Protein AF-S4P7A0-F1 (afdb_monomer)

Solvent-accessible surface area (backbone atoms only — not comparable to full-atom values): 4284 Å² total; per-residue (Å²): 112,70,64,64,53,53,52,56,56,70,71,50,86,63,52,28,35,39,33,35,28,37,31,69,87,74,75,40,81,45,81,47,79,27,65,54,91,54,62,69,84,80,45,85,64,53,45,79,77,45,78,45,75,57,26,61,85,76,43,42,46,46,77,74,68,65,44,73,83,125

Radius of gyration: 13.59 Å; Cα contacts (8 Å, |Δi|>4): 96; chains: 1; bounding box: 34×27×32 Å

Nearest PDB structures (foldseek):
  3js4-assembly4_D  TM=9.055E-01  e=1.050E-04  Anaplasma phagocytophilum str. HZ
  2gpc-assembly1_B  TM=9.446E-01  e=8.637E-04  Trypanosoma cruzi
  3dc6-assembly1_C  TM=8.852E-01  e=5.887E-04  Caenorhabditis elegans
  1ja8-assembly1_B-2  TM=8.824E-01  e=9.206E-04  Homo sapiens
  2qka-assembly1_A  TM=8.922E-01  e=1.636E-03  Homo sapiens

Organism: NCBI:txid116150

Structure (mmCIF, N/CA/C/O backbone):
data_AF-S4P7A0-F1
#
_entry.id   AF-S4P7A0-F1
#
loop_
_atom_site.group_PDB
_atom_site.id
_atom_site.type_symbol
_atom_site.label_atom_id
_atom_site.label_alt_id
_atom_site.label_comp_id
_atom_site.label_asym_id
_atom_site.label_entity_id
_atom_site.label_seq_id
_atom_site.pdbx_PDB_ins_code
_atom_site.Cartn_x
_atom_site.Cartn_y
_atom_site.Cartn_z
_atom_site.occupancy
_atom_site.B_iso_or_equiv
_atom_site.auth_seq_id
_atom_site.auth_comp_id
_atom_site.auth_asym_id
_atom_site.auth_atom_id
_atom_site.pdbx_PDB_model_num
ATOM 1 N N . PHE A 1 1 ? 4.981 -5.842 13.969 1.00 58.34 1 PHE A N 1
ATOM 2 C CA . PHE A 1 1 ? 4.076 -4.932 13.223 1.00 58.34 1 PHE A CA 1
ATOM 3 C C . PHE A 1 1 ? 4.557 -4.614 11.807 1.00 58.34 1 PHE A C 1
ATOM 5 O O . PHE A 1 1 ? 3.831 -4.948 10.880 1.00 58.34 1 PHE A O 1
ATOM 12 N N . LYS A 1 2 ? 5.758 -4.040 11.613 1.00 74.25 2 LYS A N 1
ATOM 13 C CA . LYS A 1 2 ? 6.299 -3.670 10.284 1.00 74.25 2 LYS A CA 1
ATOM 14 C C . LYS A 1 2 ? 6.342 -4.844 9.289 1.00 74.25 2 LYS A C 1
ATOM 16 O O . LYS A 1 2 ? 5.788 -4.741 8.205 1.00 74.25 2 LYS A O 1
ATOM 21 N N . ILE A 1 3 ? 6.870 -5.994 9.722 1.00 77.56 3 ILE A N 1
ATOM 22 C CA . ILE A 1 3 ? 7.024 -7.205 8.891 1.00 77.56 3 ILE A CA 1
ATOM 23 C C . ILE A 1 3 ? 5.684 -7.697 8.318 1.00 77.56 3 ILE A C 1
ATOM 25 O O . ILE A 1 3 ? 5.583 -7.964 7.127 1.00 77.56 3 ILE A O 1
ATOM 29 N N . LYS A 1 4 ? 4.628 -7.759 9.143 1.00 80.81 4 LYS A N 1
ATOM 30 C CA . LYS A 1 4 ? 3.301 -8.248 8.724 1.00 80.81 4 LYS A CA 1
ATOM 31 C C . LYS A 1 4 ? 2.653 -7.347 7.667 1.00 80.81 4 LYS A C 1
ATOM 33 O O . LYS A 1 4 ? 1.962 -7.848 6.786 1.00 80.81 4 LYS A O 1
ATOM 38 N N . LEU A 1 5 ? 2.873 -6.033 7.754 1.00 78.81 5 LEU A N 1
ATOM 39 C CA . LEU A 1 5 ? 2.360 -5.069 6.780 1.00 78.81 5 LEU A CA 1
ATOM 40 C C . LEU A 1 5 ? 3.127 -5.164 5.455 1.00 78.81 5 LEU A C 1
ATOM 42 O O . LEU A 1 5 ? 2.501 -5.267 4.405 1.00 78.81 5 LEU A O 1
ATOM 46 N N . SER A 1 6 ? 4.461 -5.210 5.513 1.00 82.38 6 SER A N 1
ATOM 47 C CA . SER A 1 6 ? 5.316 -5.360 4.330 1.00 82.38 6 SER A CA 1
ATOM 48 C C . SER A 1 6 ? 5.052 -6.672 3.592 1.00 82.38 6 SER A C 1
ATOM 50 O O . SER A 1 6 ? 4.866 -6.658 2.381 1.00 82.38 6 SER A O 1
ATOM 52 N N . TYR A 1 7 ? 4.948 -7.792 4.314 1.00 84.38 7 TYR A N 1
ATOM 53 C CA . TYR A 1 7 ? 4.652 -9.089 3.703 1.00 84.38 7 TYR A CA 1
ATOM 54 C C . TYR A 1 7 ? 3.300 -9.077 2.985 1.00 84.38 7 TYR A C 1
ATOM 56 O O . TYR A 1 7 ? 3.199 -9.524 1.848 1.00 84.38 7 TYR A O 1
ATOM 64 N N . LYS A 1 8 ? 2.274 -8.488 3.615 1.00 81.56 8 LYS A N 1
ATOM 65 C CA . LYS A 1 8 ? 0.934 -8.396 3.026 1.00 81.56 8 LYS A CA 1
ATOM 66 C C . LYS A 1 8 ? 0.883 -7.452 1.820 1.00 81.56 8 LYS A C 1
ATOM 68 O O . LYS A 1 8 ? 0.091 -7.687 0.919 1.00 81.56 8 LYS A O 1
ATOM 73 N N . ALA A 1 9 ? 1.721 -6.414 1.792 1.00 81.06 9 ALA A N 1
ATOM 74 C CA . ALA A 1 9 ? 1.864 -5.532 0.637 1.00 81.06 9 ALA A CA 1
ATOM 75 C C . ALA A 1 9 ? 2.521 -6.239 -0.557 1.00 81.06 9 ALA A C 1
ATOM 77 O O . ALA A 1 9 ? 2.031 -6.103 -1.671 1.00 81.06 9 ALA A O 1
ATOM 78 N N . ILE A 1 10 ? 3.575 -7.028 -0.319 1.00 82.38 10 ILE A N 1
ATOM 79 C CA . ILE A 1 10 ? 4.282 -7.782 -1.369 1.00 82.38 10 ILE A CA 1
ATOM 80 C C . ILE A 1 10 ? 3.428 -8.948 -1.885 1.00 82.38 10 ILE A C 1
ATOM 82 O O . ILE A 1 10 ? 3.421 -9.231 -3.077 1.00 82.38 10 ILE A O 1
A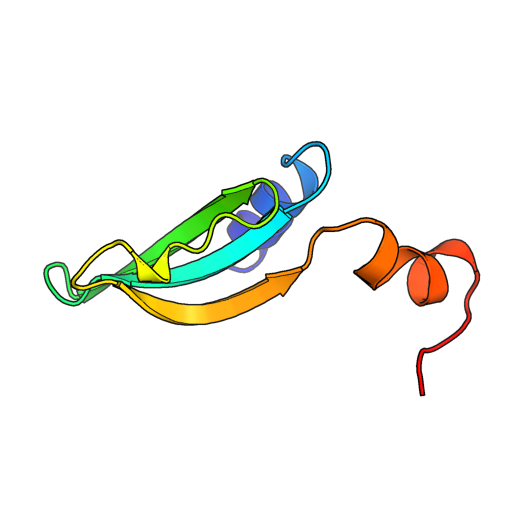TOM 86 N N . SER A 1 11 ? 2.677 -9.620 -1.006 1.00 81.00 11 SER A N 1
ATOM 87 C CA . SER A 1 11 ? 1.850 -10.774 -1.382 1.00 81.00 11 SER A CA 1
ATOM 88 C C . SER A 1 11 ? 0.607 -10.408 -2.201 1.00 81.00 11 SER A C 1
ATOM 90 O O . SER A 1 11 ? -0.113 -11.297 -2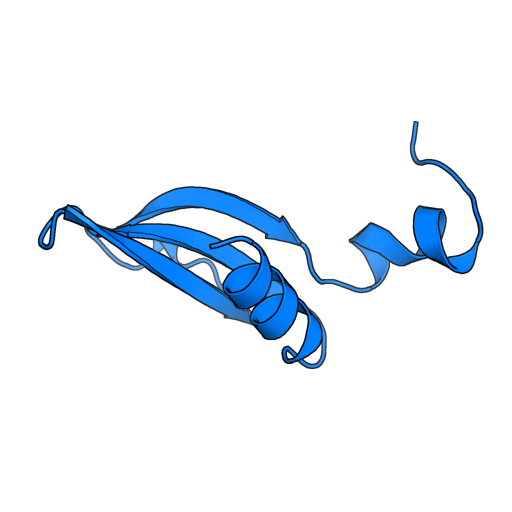.650 1.00 81.00 11 SER A O 1
ATOM 92 N N . LEU A 1 12 ? 0.278 -9.120 -2.327 1.00 77.31 12 LEU A N 1
ATOM 93 C CA . LEU A 1 12 ? -0.892 -8.672 -3.072 1.00 77.31 12 LEU A CA 1
ATOM 94 C C . LEU A 1 12 ? -0.540 -8.490 -4.542 1.00 77.31 12 LEU A C 1
ATOM 96 O O . LEU A 1 12 ? 0.167 -7.565 -4.925 1.00 77.31 12 LE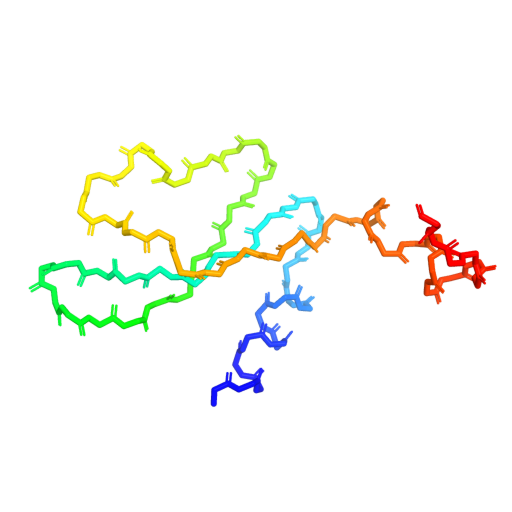U A O 1
ATOM 100 N N . PHE A 1 13 ? -1.090 -9.369 -5.371 1.00 66.56 13 PHE A N 1
ATOM 101 C CA . PHE A 1 13 ? -0.9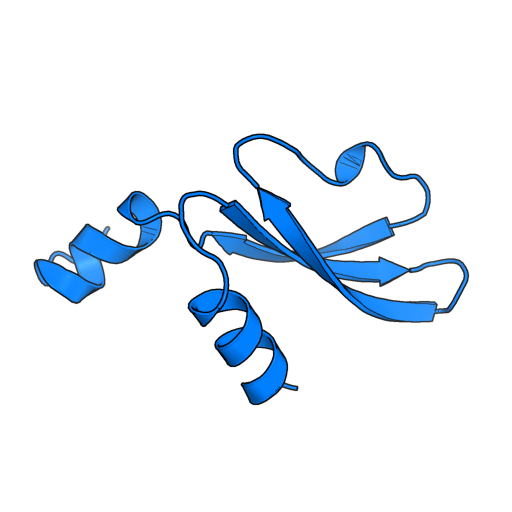24 -9.303 -6.812 1.00 66.56 13 PHE A CA 1
ATOM 102 C C . PHE A 1 13 ? -1.820 -8.209 -7.423 1.00 66.56 13 PHE A C 1
ATOM 104 O O . PHE A 1 13 ? -3.038 -8.208 -7.228 1.00 66.56 13 PHE A O 1
ATOM 111 N N . GLY A 1 14 ? -1.233 -7.298 -8.204 1.00 69.38 14 GLY A N 1
ATOM 112 C CA . GLY A 1 14 ? -1.964 -6.314 -9.012 1.00 69.38 14 GLY A CA 1
ATOM 113 C C . GLY A 1 14 ? -2.177 -4.942 -8.355 1.00 69.38 14 GLY A C 1
ATOM 114 O O . GLY A 1 14 ? -1.353 -4.458 -7.589 1.00 69.38 14 GLY A O 1
ATOM 115 N N . ARG A 1 15 ? -3.271 -4.255 -8.722 1.00 74.88 15 ARG A N 1
ATOM 116 C CA . ARG A 1 15 ? -3.596 -2.899 -8.233 1.00 74.88 15 ARG A CA 1
ATOM 117 C C . ARG A 1 15 ? -4.465 -2.960 -6.982 1.00 74.88 15 ARG A C 1
ATOM 119 O O . ARG A 1 15 ? -5.544 -3.560 -7.001 1.00 74.88 15 ARG A O 1
ATOM 126 N N . GLY A 1 16 ? -4.047 -2.266 -5.931 1.00 80.94 16 GLY A N 1
ATOM 127 C CA . GLY A 1 16 ? -4.815 -2.184 -4.699 1.00 80.94 16 GLY A CA 1
ATOM 128 C C . GLY A 1 16 ? -4.291 -1.148 -3.721 1.00 80.94 16 GLY A C 1
ATOM 129 O O . GLY A 1 16 ? -3.303 -0.449 -3.968 1.00 80.94 16 GLY A O 1
ATOM 130 N N . VAL A 1 17 ? -4.984 -1.072 -2.593 1.00 82.44 17 VAL A N 1
ATOM 131 C CA . VAL A 1 17 ? -4.647 -0.215 -1.465 1.00 82.44 17 VAL A CA 1
ATOM 132 C C . VAL A 1 17 ? -4.668 -1.057 -0.198 1.00 82.44 17 VAL A C 1
ATOM 134 O O . VAL A 1 17 ? -5.607 -1.817 0.054 1.00 82.44 17 VAL A O 1
ATOM 137 N N . LEU A 1 18 ? -3.609 -0.934 0.594 1.00 86.50 18 LEU A N 1
ATOM 138 C CA . LEU A 1 18 ? -3.526 -1.515 1.920 1.00 86.50 18 LEU A CA 1
ATOM 139 C C . LEU A 1 18 ? -3.987 -0.484 2.943 1.00 86.50 18 LEU A C 1
ATOM 141 O O . LEU A 1 18 ? -3.508 0.650 2.949 1.00 86.50 18 LEU A O 1
ATOM 145 N N . TYR A 1 19 ? -4.861 -0.899 3.845 1.00 85.50 19 TYR A N 1
ATOM 146 C CA . TYR A 1 19 ? -5.340 -0.071 4.936 1.00 85.50 19 TYR A CA 1
ATOM 147 C C . TYR A 1 19 ? -4.997 -0.716 6.267 1.00 85.50 19 TYR A C 1
ATOM 149 O O . TYR A 1 19 ? -5.193 -1.916 6.473 1.00 85.50 19 TYR A O 1
ATOM 157 N N . ARG A 1 20 ? -4.511 0.096 7.199 1.00 85.38 20 ARG A N 1
ATOM 158 C CA . ARG A 1 20 ? -4.549 -0.241 8.616 1.00 85.38 20 ARG A CA 1
ATOM 159 C C . ARG A 1 20 ? -5.776 0.427 9.200 1.00 85.38 20 ARG A C 1
ATOM 161 O O . ARG A 1 20 ? -5.929 1.641 9.079 1.00 85.38 20 ARG A O 1
ATOM 168 N N . VAL A 1 21 ? -6.629 -0.370 9.815 1.00 87.38 21 VAL A N 1
ATOM 169 C CA . VAL A 1 21 ? -7.952 0.065 10.240 1.00 87.38 21 VAL A CA 1
ATOM 170 C C . VAL A 1 21 ? -8.139 -0.287 11.705 1.00 87.38 21 VAL A C 1
ATOM 172 O O . VAL A 1 21 ? -7.766 -1.382 12.134 1.00 87.38 21 VAL A O 1
ATOM 175 N N . LEU A 1 22 ? -8.675 0.658 12.468 1.00 85.19 22 LEU A N 1
ATOM 176 C CA . LEU A 1 22 ? -9.155 0.427 13.818 1.00 85.19 22 LEU A CA 1
ATOM 177 C C . LEU A 1 22 ? -10.597 -0.071 13.727 1.00 85.19 22 LEU A C 1
ATOM 179 O O . LEU A 1 22 ? -11.452 0.595 13.145 1.00 85.19 22 LEU A O 1
ATOM 183 N N . ASP A 1 23 ? -10.842 -1.260 14.266 1.00 84.19 23 ASP A N 1
ATOM 184 C CA . ASP A 1 23 ? -12.199 -1.736 14.506 1.00 84.19 23 ASP A CA 1
ATOM 185 C C . ASP A 1 23 ? -12.686 -1.148 15.832 1.00 84.19 23 ASP A C 1
ATOM 187 O O . ASP A 1 23 ? -12.177 -1.512 16.895 1.00 84.19 23 ASP A O 1
ATOM 191 N N . ASP A 1 24 ? -13.661 -0.241 15.773 1.00 81.69 24 ASP A N 1
ATOM 192 C CA . ASP A 1 24 ? -14.193 0.443 16.957 1.00 81.69 24 ASP A CA 1
ATOM 193 C C . ASP A 1 24 ? -14.922 -0.517 17.909 1.00 81.69 24 ASP A C 1
ATOM 195 O O . ASP A 1 24 ? -15.006 -0.259 19.111 1.00 81.69 24 ASP A O 1
ATOM 199 N N . ARG A 1 25 ? -15.423 -1.652 17.402 1.00 83.38 25 ARG A N 1
ATOM 200 C CA . ARG A 1 25 ? -16.134 -2.652 18.214 1.00 83.38 25 ARG A CA 1
ATOM 201 C C . ARG A 1 25 ? -15.171 -3.495 19.031 1.00 83.38 25 ARG A C 1
ATOM 203 O O . ARG A 1 25 ? -15.445 -3.804 20.185 1.00 83.38 25 ARG A O 1
ATOM 210 N N . GLN A 1 26 ? -14.054 -3.876 18.420 1.00 81.31 26 GLN A N 1
ATOM 211 C CA . GLN A 1 26 ? -13.052 -4.750 19.034 1.00 81.31 26 GLN A CA 1
ATOM 212 C C . GLN A 1 26 ? -11.876 -3.968 19.634 1.00 81.31 26 GLN A C 1
ATOM 214 O O . GLN A 1 26 ? -11.011 -4.564 20.273 1.00 81.31 26 GLN A O 1
ATOM 219 N N . ARG A 1 27 ? -11.825 -2.644 19.413 1.00 82.31 27 ARG A N 1
ATOM 220 C CA . ARG A 1 27 ? -10.687 -1.756 19.712 1.00 82.31 27 ARG A CA 1
ATOM 221 C C . ARG A 1 27 ? -9.357 -2.333 19.222 1.00 82.31 27 ARG A C 1
ATOM 223 O O . ARG A 1 27 ? -8.326 -2.207 19.882 1.00 82.31 27 ARG A O 1
ATOM 230 N N . LEU A 1 28 ? -9.381 -2.991 18.062 1.00 85.69 28 LEU A N 1
ATOM 231 C CA . LEU A 1 28 ? -8.255 -3.761 17.545 1.00 85.69 28 LEU A CA 1
ATOM 232 C C . LEU A 1 28 ? -7.807 -3.233 16.184 1.00 85.69 28 LEU A C 1
ATOM 234 O O . LEU A 1 28 ? -8.615 -2.898 15.320 1.00 85.69 28 LEU A O 1
ATOM 238 N N . LEU A 1 29 ? -6.489 -3.164 15.992 1.00 84.81 29 LEU A N 1
ATOM 239 C CA . LEU A 1 29 ? -5.893 -2.743 14.727 1.00 84.81 29 LEU A CA 1
ATOM 240 C C . LEU A 1 29 ? -5.757 -3.938 13.787 1.00 84.81 29 LEU A C 1
ATOM 242 O O . LEU A 1 29 ? -4.973 -4.858 14.034 1.00 84.81 29 LEU A O 1
ATOM 246 N N . SER A 1 30 ? -6.471 -3.884 12.671 1.00 84.12 30 SER A N 1
ATOM 247 C CA . SER A 1 30 ? -6.431 -4.885 11.612 1.00 84.12 30 SER A CA 1
ATOM 248 C C . SER A 1 30 ? -5.789 -4.324 10.339 1.00 84.12 30 SER A C 1
ATOM 250 O O . SER A 1 30 ? -5.644 -3.112 10.159 1.00 84.12 30 SER A O 1
ATOM 252 N N . ILE A 1 31 ? -5.328 -5.223 9.465 1.00 84.06 31 ILE A N 1
ATOM 253 C CA . ILE A 1 31 ? -4.780 -4.865 8.151 1.00 84.06 31 ILE A CA 1
ATOM 254 C C . ILE A 1 31 ? -5.737 -5.396 7.093 1.00 84.06 31 ILE A C 1
ATOM 256 O O . ILE A 1 31 ? -5.879 -6.617 6.951 1.00 84.06 31 ILE A O 1
ATOM 260 N N . LEU A 1 32 ? -6.333 -4.490 6.330 1.00 83.44 32 LEU A N 1
ATOM 261 C CA . LEU A 1 32 ? -7.268 -4.779 5.253 1.00 83.44 32 LEU A CA 1
ATOM 262 C C . LEU A 1 32 ? -6.639 -4.466 3.901 1.00 83.44 32 LEU A C 1
ATOM 264 O O . LEU A 1 32 ? -5.853 -3.535 3.749 1.00 83.44 32 LEU A O 1
ATOM 268 N N . ASN A 1 33 ? -6.979 -5.282 2.917 1.00 82.06 33 ASN A N 1
ATOM 269 C CA . ASN A 1 33 ? -6.603 -5.102 1.528 1.00 82.06 33 ASN A CA 1
ATOM 270 C C . ASN A 1 33 ? -7.852 -4.753 0.729 1.00 82.06 33 ASN A C 1
ATOM 272 O O . ASN A 1 33 ? -8.877 -5.425 0.824 1.00 82.06 33 ASN A O 1
ATOM 276 N N . CYS A 1 34 ? -7.750 -3.723 -0.094 1.00 79.62 34 CYS A N 1
ATOM 277 C CA . CYS A 1 34 ? -8.769 -3.415 -1.071 1.00 79.62 34 CYS A CA 1
ATOM 278 C C . CYS A 1 34 ? -8.179 -3.537 -2.470 1.00 79.62 34 CYS A C 1
ATOM 280 O O . CYS A 1 34 ? -7.166 -2.919 -2.791 1.00 79.62 34 CYS A O 1
ATOM 282 N N . VAL A 1 35 ? -8.803 -4.374 -3.291 1.00 76.06 35 VAL A N 1
ATOM 283 C CA . VAL A 1 35 ? -8.387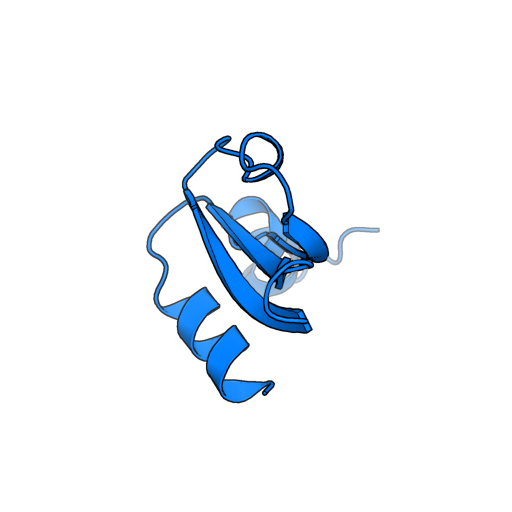 -4.606 -4.675 1.00 76.06 35 VAL A CA 1
ATOM 284 C C . VAL A 1 35 ? -9.106 -3.597 -5.574 1.00 76.06 35 VAL A C 1
ATOM 286 O O . VAL A 1 35 ? -10.319 -3.413 -5.443 1.00 76.06 35 VAL A O 1
ATOM 289 N N . ARG A 1 36 ? -8.375 -2.959 -6.500 1.00 73.00 36 ARG A N 1
ATOM 290 C CA . ARG A 1 36 ? -8.871 -1.888 -7.393 1.00 73.00 36 ARG A CA 1
ATOM 291 C C . ARG A 1 36 ? -9.453 -0.692 -6.613 1.00 73.00 36 ARG A C 1
ATOM 293 O O . ARG A 1 36 ? -8.910 -0.308 -5.586 1.00 73.00 36 ARG A O 1
ATOM 300 N N . SER A 1 37 ? -10.534 -0.094 -7.118 1.00 66.50 37 SER A N 1
ATOM 301 C CA . SER A 1 37 ? -11.206 1.087 -6.559 1.00 66.50 37 SER A CA 1
ATOM 302 C C . SER A 1 37 ? -12.158 0.770 -5.402 1.00 66.50 37 SER A C 1
ATOM 304 O O . SER A 1 37 ? -12.915 1.641 -4.977 1.00 66.50 37 SER A O 1
ATOM 306 N N . ASN A 1 38 ? -12.177 -0.474 -4.912 1.00 66.25 38 ASN A N 1
ATOM 307 C CA . ASN A 1 38 ? -12.987 -0.805 -3.750 1.00 66.25 38 ASN A CA 1
ATOM 308 C C . ASN A 1 38 ? -12.420 -0.061 -2.541 1.00 66.25 38 ASN A C 1
ATOM 310 O O . ASN A 1 38 ? -11.230 -0.131 -2.265 1.00 66.25 38 ASN A O 1
ATOM 314 N N . THR A 1 39 ? -13.265 0.660 -1.817 1.00 64.81 39 THR A N 1
ATOM 315 C CA . THR A 1 39 ? -12.891 1.300 -0.557 1.00 64.81 39 THR A CA 1
ATOM 316 C C . THR A 1 39 ? -13.672 0.642 0.567 1.00 64.81 39 THR A C 1
ATOM 318 O O . THR A 1 39 ? -14.880 0.414 0.472 1.00 64.81 39 THR A O 1
ATOM 321 N N . PHE A 1 40 ? -12.984 0.332 1.664 1.00 69.06 40 PHE A N 1
ATOM 322 C CA . PHE A 1 40 ? -13.617 -0.224 2.862 1.00 69.06 40 PHE A CA 1
ATOM 323 C C . PHE A 1 40 ? -14.465 0.823 3.613 1.00 69.06 40 PHE A C 1
ATOM 325 O O . PHE A 1 40 ? -15.121 0.464 4.581 1.00 69.06 40 PHE A O 1
ATOM 332 N N . LEU A 1 41 ? -14.535 2.079 3.135 1.00 66.88 41 LEU A N 1
ATOM 333 C CA . LEU A 1 41 ? -15.445 3.127 3.636 1.00 66.88 41 LEU A CA 1
ATOM 334 C C . LEU A 1 41 ? -16.921 2.692 3.643 1.00 66.88 41 LEU A C 1
ATOM 336 O O . LEU A 1 41 ? -17.744 3.283 4.334 1.00 66.88 41 LEU A O 1
ATOM 340 N N . ARG A 1 42 ? -17.267 1.648 2.880 1.00 65.44 42 ARG A N 1
ATOM 341 C CA . ARG A 1 42 ? -18.602 1.036 2.879 1.00 65.44 42 ARG A CA 1
ATOM 342 C C . ARG A 1 42 ? -18.873 0.144 4.101 1.00 65.44 42 ARG A C 1
ATOM 344 O O . ARG A 1 42 ? -20.023 -0.215 4.336 1.00 65.44 42 ARG A O 1
ATOM 351 N N . VAL A 1 43 ? -17.852 -0.221 4.877 1.00 70.31 43 VAL A N 1
ATOM 352 C CA . VAL A 1 43 ? -17.971 -1.066 6.073 1.00 70.31 43 VAL A CA 1
ATOM 353 C C . VAL A 1 43 ? -18.076 -0.170 7.309 1.00 70.31 43 VAL A C 1
ATOM 355 O O . VAL A 1 43 ? -17.129 0.519 7.678 1.00 70.31 43 VAL A O 1
ATOM 358 N N . ARG A 1 44 ? -19.249 -0.164 7.956 1.00 64.56 44 ARG A N 1
ATOM 359 C CA . ARG A 1 44 ? -19.486 0.606 9.191 1.00 64.56 44 ARG A CA 1
ATOM 360 C C . ARG A 1 44 ? -18.580 0.106 10.330 1.00 64.56 44 ARG A C 1
ATOM 362 O O . ARG A 1 44 ? -18.384 -1.098 10.454 1.00 64.56 44 ARG A O 1
ATOM 369 N N . ALA A 1 45 ? -18.132 1.028 11.192 1.00 75.94 45 ALA A N 1
ATOM 370 C CA . ALA A 1 45 ? -17.279 0.796 12.376 1.00 75.94 45 ALA A CA 1
ATOM 371 C C . ALA A 1 45 ? -15.788 0.493 12.110 1.00 75.94 45 ALA A C 1
ATOM 373 O O . ALA A 1 45 ? -15.087 -0.003 12.989 1.00 75.94 45 ALA A O 1
ATOM 374 N N . LEU A 1 46 ? -15.305 0.806 10.906 1.00 80.25 46 LEU A N 1
ATOM 375 C CA . LEU A 1 46 ? -13.908 0.662 10.514 1.00 80.25 46 LEU A CA 1
ATOM 376 C C . LEU A 1 46 ? -13.293 2.036 10.221 1.00 80.25 46 LEU A C 1
ATOM 378 O O . LEU A 1 46 ? -13.563 2.630 9.176 1.00 80.25 46 LEU A O 1
ATOM 382 N N . ALA A 1 47 ? -12.444 2.530 11.121 1.00 82.31 47 ALA A N 1
ATOM 383 C CA . A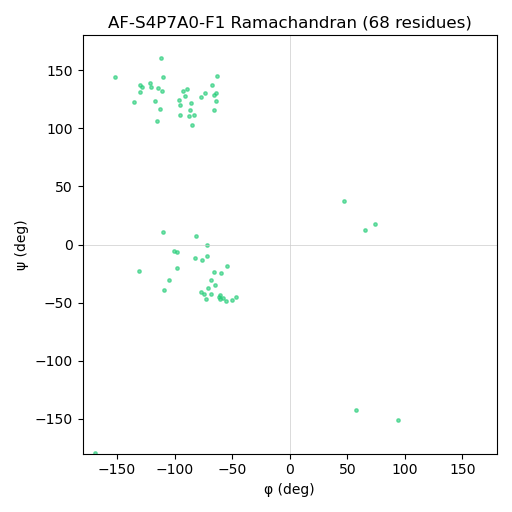LA A 1 47 ? -11.760 3.811 10.957 1.00 82.31 47 ALA A CA 1
ATOM 384 C C . ALA A 1 47 ? -10.355 3.611 10.349 1.00 82.31 47 ALA A C 1
ATOM 386 O O . ALA A 1 47 ? -9.528 2.911 10.946 1.00 82.31 47 ALA A O 1
ATOM 387 N N . PRO A 1 48 ? -10.030 4.190 9.172 1.00 80.06 48 PRO A N 1
ATOM 388 C CA . PRO A 1 48 ? -8.664 4.155 8.657 1.00 80.06 48 PRO A CA 1
ATOM 389 C C . PRO A 1 48 ? -7.717 4.908 9.580 1.00 80.06 48 PRO A C 1
ATOM 391 O O . PRO A 1 48 ? -7.940 6.071 9.896 1.00 80.06 48 PRO A O 1
ATOM 394 N N . PHE A 1 49 ? -6.608 4.268 9.927 1.00 81.81 49 PHE A N 1
ATOM 395 C CA . PHE A 1 49 ? -5.496 4.908 10.621 1.00 81.81 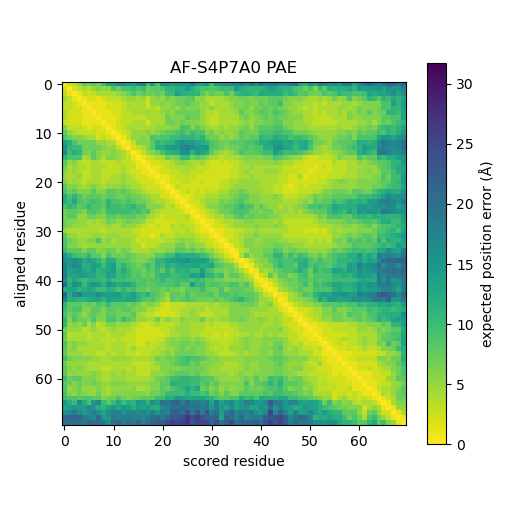49 PHE A CA 1
ATOM 396 C C . PHE A 1 49 ? -4.307 5.159 9.687 1.00 81.81 49 PHE A C 1
ATOM 398 O O . PHE A 1 49 ? -3.535 6.092 9.874 1.00 81.81 49 PHE A O 1
ATOM 405 N N . PHE A 1 50 ? -4.131 4.303 8.681 1.00 84.44 50 PHE A N 1
ATOM 406 C CA . PHE A 1 50 ? -3.041 4.404 7.718 1.00 84.44 50 PHE A CA 1
ATOM 407 C C . PHE A 1 50 ? -3.459 3.800 6.380 1.00 84.44 50 PHE A C 1
ATOM 409 O O . PHE A 1 50 ? -4.163 2.788 6.341 1.00 84.44 50 PHE A O 1
ATOM 416 N N . GLN A 1 51 ? -2.984 4.400 5.294 1.00 86.06 51 GLN A N 1
ATOM 417 C CA . GLN A 1 51 ? -3.228 3.966 3.926 1.00 86.06 51 GLN A CA 1
ATOM 418 C C . GLN A 1 51 ? -1.901 3.879 3.169 1.00 86.06 51 GLN A C 1
ATOM 420 O O . GLN A 1 51 ? -1.076 4.783 3.259 1.00 86.06 51 GLN A O 1
ATOM 425 N N . MET A 1 52 ? -1.723 2.817 2.383 1.00 85.06 52 MET A N 1
ATOM 426 C CA . MET A 1 52 ? -0.596 2.658 1.466 1.00 85.06 52 MET A CA 1
ATOM 427 C C . MET A 1 52 ? -1.090 2.150 0.115 1.00 85.06 52 MET A C 1
ATOM 429 O O . MET A 1 52 ? -1.707 1.087 0.034 1.00 85.06 52 MET A O 1
ATOM 433 N N . SER A 1 53 ? -0.812 2.896 -0.954 1.00 85.81 53 SER A N 1
ATOM 434 C CA . SER A 1 53 ? -1.021 2.389 -2.310 1.00 85.81 53 SER A CA 1
ATOM 435 C C . SER A 1 53 ? 0.062 1.367 -2.640 1.00 85.81 53 SER A C 1
ATOM 437 O O . SER A 1 53 ? 1.247 1.630 -2.458 1.00 85.81 53 SER A O 1
ATOM 439 N N . ILE A 1 54 ? -0.359 0.209 -3.142 1.00 86.00 54 ILE A N 1
ATOM 440 C CA . ILE A 1 54 ? 0.528 -0.840 -3.671 1.00 86.00 54 ILE A CA 1
ATOM 441 C C . ILE A 1 54 ? 0.407 -0.956 -5.192 1.00 86.00 54 ILE A C 1
ATOM 443 O O . ILE A 1 54 ? 0.882 -1.908 -5.797 1.00 86.00 54 ILE A O 1
ATOM 447 N N . SER A 1 55 ? -0.272 -0.003 -5.828 1.00 85.06 55 SER A N 1
ATOM 448 C CA . SER A 1 55 ? -0.369 0.022 -7.281 1.00 85.06 55 SER A CA 1
ATOM 449 C C . SER A 1 55 ? 0.997 0.321 -7.884 1.00 85.06 55 SER A C 1
ATOM 451 O O . SER A 1 55 ? 1.679 1.233 -7.441 1.00 85.06 55 SER A O 1
ATOM 453 N N . TYR A 1 56 ? 1.359 -0.388 -8.947 1.00 84.19 56 TYR A N 1
ATOM 454 C CA . TYR A 1 56 ? 2.625 -0.186 -9.655 1.00 84.19 56 TYR A CA 1
ATOM 455 C C . TYR A 1 56 ? 2.940 1.295 -9.940 1.00 84.19 56 TYR A C 1
ATOM 457 O O . TYR A 1 56 ? 4.010 1.786 -9.602 1.00 84.19 56 TYR A O 1
ATOM 465 N N . MET A 1 57 ? 1.945 2.053 -10.411 1.00 81.69 57 MET A N 1
ATOM 466 C CA . MET A 1 57 ? 2.079 3.489 -10.695 1.00 81.69 57 MET A CA 1
ATOM 467 C C . MET A 1 57 ? 2.467 4.348 -9.481 1.00 81.69 57 MET A C 1
ATOM 469 O O . MET A 1 57 ? 3.031 5.419 -9.669 1.00 81.69 57 MET A O 1
ATOM 473 N N . SER A 1 58 ? 2.184 3.913 -8.245 1.00 83.19 58 SER A N 1
ATOM 474 C CA . SER A 1 58 ? 2.528 4.692 -7.046 1.00 83.19 58 SER A CA 1
ATOM 475 C C . SER A 1 58 ? 3.976 4.528 -6.594 1.00 83.19 58 SER A C 1
ATOM 477 O O . SER A 1 58 ? 4.408 5.278 -5.727 1.00 83.19 58 SER A O 1
ATOM 479 N N . TYR A 1 59 ? 4.717 3.556 -7.131 1.00 83.31 59 TYR A N 1
ATOM 480 C CA . TYR A 1 59 ? 6.112 3.333 -6.743 1.00 83.31 59 TYR A CA 1
ATOM 481 C C . TYR A 1 59 ? 7.069 3.199 -7.937 1.00 83.31 59 TYR A C 1
ATOM 483 O O . TYR A 1 59 ? 8.246 3.502 -7.788 1.00 83.31 59 TYR A O 1
ATOM 491 N N . MET A 1 60 ? 6.594 2.833 -9.129 1.00 86.31 60 MET A N 1
ATOM 492 C CA . MET A 1 60 ? 7.423 2.610 -10.322 1.00 86.31 60 MET A CA 1
ATOM 493 C C . MET A 1 60 ? 8.383 3.775 -10.615 1.00 86.31 60 MET A C 1
ATOM 495 O O . MET A 1 60 ? 9.576 3.556 -10.795 1.00 86.31 60 MET A O 1
ATOM 499 N N . TYR A 1 61 ? 7.902 5.021 -10.603 1.00 84.62 61 TYR A N 1
ATOM 500 C CA . TYR A 1 61 ? 8.745 6.181 -10.914 1.00 84.62 61 TYR A CA 1
ATOM 501 C C . TYR A 1 61 ? 9.930 6.335 -9.956 1.00 84.62 61 TYR A C 1
ATOM 503 O O . TYR A 1 61 ? 11.063 6.460 -10.413 1.00 84.62 61 TYR A O 1
ATOM 511 N N . CYS A 1 62 ? 9.690 6.230 -8.648 1.00 84.25 62 CYS A N 1
ATOM 512 C CA . CYS A 1 62 ? 10.752 6.386 -7.653 1.00 84.25 62 CYS A CA 1
ATOM 513 C C . CYS A 1 62 ? 11.680 5.171 -7.602 1.00 84.25 62 CYS A C 1
ATOM 515 O O . CYS A 1 62 ? 12.887 5.324 -7.451 1.00 84.25 62 CYS A O 1
ATOM 517 N N . TYR A 1 63 ? 11.108 3.967 -7.658 1.00 84.06 63 TYR A N 1
ATOM 518 C CA . TYR A 1 63 ? 11.814 2.736 -7.305 1.00 84.06 63 TYR A CA 1
ATOM 519 C C . TYR A 1 63 ? 12.366 1.972 -8.513 1.00 84.06 63 TYR A C 1
ATOM 521 O O . TYR A 1 63 ? 13.291 1.187 -8.334 1.00 84.06 63 TYR A O 1
ATOM 529 N N . GLU A 1 64 ? 11.846 2.203 -9.721 1.00 85.19 64 GLU A N 1
ATOM 530 C CA . GLU A 1 64 ? 12.353 1.574 -10.951 1.00 85.19 64 GLU A CA 1
ATOM 531 C C . GLU A 1 64 ? 13.074 2.571 -11.858 1.00 85.19 64 GLU A C 1
ATOM 533 O O . GLU A 1 64 ? 14.115 2.237 -12.416 1.00 85.19 64 GLU A O 1
ATOM 538 N N . PHE A 1 65 ? 12.572 3.806 -11.967 1.00 80.94 65 PHE A N 1
ATOM 539 C CA . PHE A 1 65 ? 13.199 4.839 -12.803 1.00 80.94 65 PHE A CA 1
ATOM 540 C C . PHE A 1 65 ? 14.051 5.850 -12.033 1.00 80.94 65 PHE A C 1
ATOM 542 O O . PHE A 1 65 ? 14.687 6.696 -12.657 1.00 80.94 65 PHE A O 1
ATOM 549 N N . GLY A 1 66 ? 14.066 5.801 -10.697 1.00 80.44 66 GLY A N 1
ATOM 550 C CA . GLY A 1 66 ? 14.820 6.752 -9.872 1.00 80.44 66 GLY A CA 1
ATOM 551 C C . GLY A 1 66 ? 14.320 8.201 -9.956 1.00 80.44 66 GLY A C 1
ATOM 552 O O . GLY A 1 66 ? 15.007 9.112 -9.499 1.00 80.44 66 GLY A O 1
ATOM 553 N N . ILE A 1 67 ? 13.135 8.435 -10.526 1.00 79.81 67 ILE A N 1
ATOM 554 C CA . ILE A 1 67 ? 12.511 9.755 -10.605 1.00 79.81 67 ILE A CA 1
ATOM 555 C C . ILE A 1 67 ? 11.759 9.968 -9.294 1.00 79.81 67 ILE A C 1
ATOM 557 O O . ILE A 1 67 ? 10.687 9.392 -9.090 1.00 79.81 67 ILE A O 1
ATOM 561 N N . LEU A 1 68 ? 12.324 10.766 -8.385 1.00 64.50 68 LEU A N 1
ATOM 562 C CA . LEU A 1 68 ? 11.593 11.178 -7.190 1.00 64.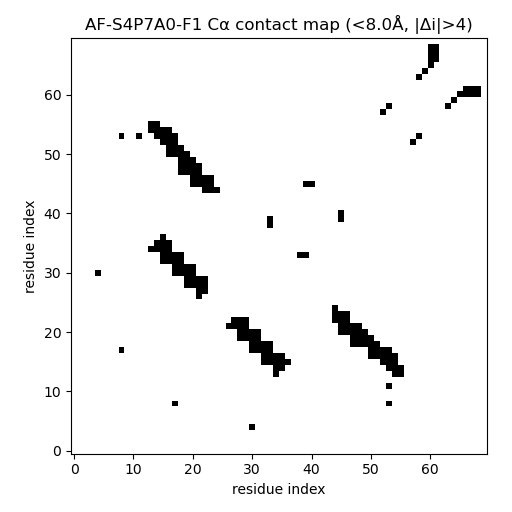50 68 LEU A CA 1
ATOM 563 C C . LEU A 1 68 ? 10.387 12.032 -7.622 1.00 64.50 68 LEU A C 1
ATOM 565 O O . LEU A 1 68 ? 10.588 13.040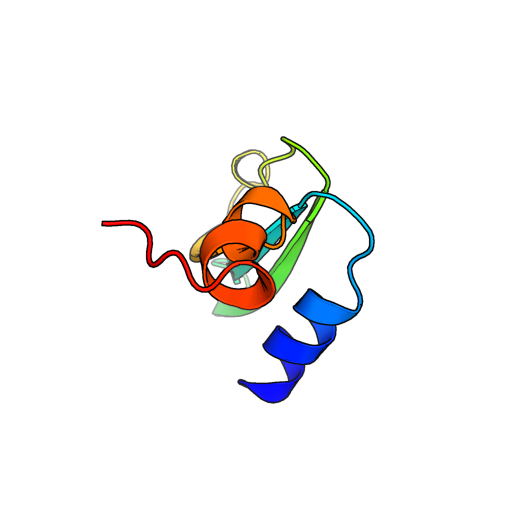 -8.302 1.00 64.50 68 LEU A O 1
ATOM 569 N N . PRO A 1 69 ? 9.150 11.669 -7.246 1.00 53.88 69 PRO A N 1
ATOM 570 C CA . PRO A 1 69 ? 8.010 12.545 -7.415 1.00 53.88 69 PRO A CA 1
ATOM 571 C C . PRO A 1 69 ? 8.241 13.747 -6.502 1.00 53.88 69 PRO A C 1
ATOM 573 O O . PRO A 1 69 ? 8.356 13.592 -5.285 1.00 53.88 69 PRO A O 1
ATOM 576 N N . THR A 1 70 ? 8.386 14.918 -7.115 1.00 51.16 70 THR A N 1
ATOM 577 C CA . THR A 1 70 ? 8.281 16.216 -6.439 1.00 51.16 70 THR A CA 1
ATOM 578 C C . THR A 1 70 ? 6.889 16.413 -5.871 1.00 51.16 70 THR A C 1
ATOM 580 O O . THR A 1 70 ? 5.928 16.059 -6.596 1.00 51.16 70 THR A O 1
#

pLDDT: mean 78.63, std 8.19, range [51.16, 87.38]

Foldseek 3Di:
DVVVQVVVLVPDPAWWKWFFWQQQVVSDTDIDIDHDPDDCPVPPRIHTPDMDTSHCVVPCCCPVVVNDDD

Secondary structure (DSSP, 8-state):
-HHHHHHHHHT--SSEEEEEEEETTTTEEEEEEEETT--GGGSTTEEEEEEEE--GGGTHHHHTS-----

Mean predicted aligned error: 7.23 Å

Sequence (70 aa):
FKIKLSYKAISLFGRGVLYRVLDDRQRLLSILNCVRSNTFLRVRALAPFFQMSISYMSYMYCYEFGILPT